Protein AF-A0A3N5SMZ8-F1 (afdb_monomer)

pLDDT: mean 96.26, std 5.13, range [57.16, 98.69]

Nearest PDB structures (foldseek):
  5kl9-assembly1_B  TM=9.425E-01  e=2.764E-05  Escherichia coli O157:H7
  5v10-assembly1_A-2  TM=9.078E-01  e=5.848E-05  Pseudomonas aeruginosa PAO1
  5t06-assembly1_C  TM=9.450E-01  e=1.080E-04  Escherichia coli O157:H7
  5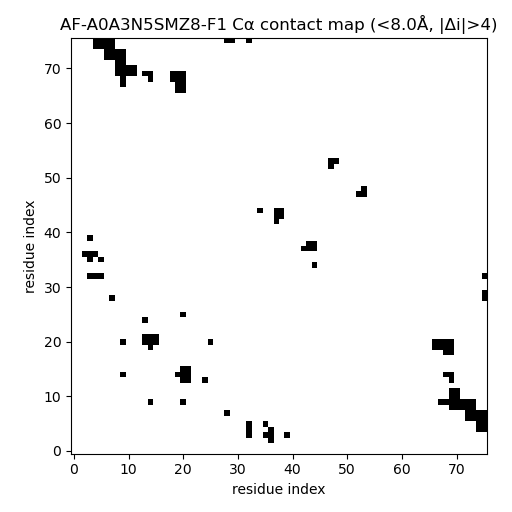v10-assembly1_B-2  TM=9.419E-01  e=1.156E-04  Pseudomonas aeruginosa PAO1
  5wh9-assembly1_A-2  TM=9.622E-01  e=8.334E-04  Halalkalibacterium halodurans C-125

Sequence (76 aa):
MNTHEIDIRVRYSETDAMGFLHHANYFVYFELGRTELLRAQGGNYRQMEEEGQFMVVVSLECKYRRPARYDDLLSL

Foldseek 3Di:
DDADKDKDAAAPVQDDPVQFRDPVCVVVVVVVRVQVSCVVVVHDQVVCVVVVHDDDDPDDDDDDDDTHGHGDIDMD

Structure (mmCIF, N/CA/C/O backbone):
data_AF-A0A3N5SMZ8-F1
#
_entry.id   AF-A0A3N5SMZ8-F1
#
loop_
_atom_site.group_PDB
_atom_site.id
_atom_site.type_symbol
_atom_site.label_atom_id
_atom_site.label_alt_id
_atom_site.label_comp_id
_atom_site.label_asym_id
_atom_site.label_entity_id
_atom_site.label_seq_id
_atom_site.pdbx_PDB_ins_code
_atom_site.Cartn_x
_atom_site.Cartn_y
_atom_site.Cartn_z
_atom_site.occupancy
_atom_site.B_iso_or_equiv
_atom_site.auth_seq_id
_atom_site.auth_comp_id
_atom_site.auth_asym_id
_atom_site.auth_atom_id
_atom_site.pdbx_PDB_model_num
ATOM 1 N N . MET A 1 1 ? -6.722 -17.624 13.311 1.00 57.16 1 MET A N 1
ATOM 2 C CA . MET A 1 1 ? -6.169 -16.311 12.924 1.00 57.16 1 MET A CA 1
ATOM 3 C C . MET A 1 1 ? -7.028 -15.834 11.771 1.00 57.16 1 MET A C 1
ATOM 5 O O . MET A 1 1 ? -7.117 -16.565 10.795 1.00 57.16 1 MET A O 1
ATOM 9 N N . ASN A 1 2 ? -7.759 -14.732 11.932 1.00 80.31 2 ASN A N 1
ATOM 10 C CA . ASN A 1 2 ? -8.642 -14.242 10.873 1.00 80.31 2 ASN A CA 1
ATOM 11 C C . ASN A 1 2 ? -7.789 -13.523 9.827 1.00 80.31 2 ASN A C 1
ATOM 13 O O . ASN A 1 2 ? -7.022 -12.631 10.182 1.00 80.31 2 ASN A O 1
ATOM 17 N N . THR A 1 3 ? -7.907 -13.936 8.571 1.00 90.88 3 THR A N 1
ATOM 18 C CA . THR A 1 3 ? -7.254 -13.313 7.416 1.00 90.88 3 THR A CA 1
ATOM 19 C C . THR A 1 3 ? -8.303 -12.589 6.582 1.00 90.88 3 THR A C 1
ATOM 21 O O . THR A 1 3 ? -9.460 -13.006 6.536 1.00 90.88 3 THR A O 1
ATOM 24 N N . HIS A 1 4 ? -7.902 -11.507 5.928 1.00 94.81 4 HIS A N 1
ATOM 25 C CA . HIS A 1 4 ? -8.702 -10.800 4.937 1.00 94.81 4 HIS A CA 1
ATOM 26 C C . HIS A 1 4 ? -7.790 -10.503 3.754 1.00 94.81 4 HIS A C 1
ATOM 28 O O . HIS A 1 4 ? -6.617 -10.216 3.978 1.00 94.81 4 HIS A O 1
ATOM 34 N N . GLU A 1 5 ? -8.322 -10.624 2.545 1.00 96.56 5 GLU A N 1
ATOM 35 C CA . GLU A 1 5 ? -7.572 -10.459 1.304 1.00 96.56 5 GLU A CA 1
ATOM 36 C C . GLU A 1 5 ? -8.260 -9.398 0.455 1.00 96.56 5 GLU A C 1
ATOM 38 O O . GLU A 1 5 ? -9.494 -9.383 0.367 1.00 96.56 5 GLU A O 1
ATOM 43 N N . ILE A 1 6 ? -7.465 -8.518 -0.148 1.00 97.62 6 ILE A N 1
ATOM 44 C CA . ILE A 1 6 ? -7.961 -7.506 -1.080 1.00 97.62 6 ILE A CA 1
ATOM 45 C C . ILE A 1 6 ? -7.122 -7.463 -2.350 1.00 97.62 6 ILE A C 1
ATOM 47 O O . ILE A 1 6 ? -5.906 -7.643 -2.326 1.00 97.62 6 ILE A O 1
ATOM 51 N N . ASP A 1 7 ? -7.781 -7.134 -3.455 1.00 98.31 7 ASP A N 1
ATOM 52 C CA . ASP A 1 7 ? -7.115 -6.904 -4.729 1.00 98.31 7 ASP A CA 1
ATOM 53 C C . ASP A 1 7 ? -6.719 -5.432 -4.879 1.00 98.31 7 ASP A C 1
ATOM 55 O O . ASP A 1 7 ? -7.536 -4.518 -4.721 1.00 98.31 7 ASP A O 1
ATOM 59 N N . ILE A 1 8 ? -5.464 -5.196 -5.256 1.00 98.06 8 ILE A N 1
ATOM 60 C CA . ILE A 1 8 ? -4.921 -3.869 -5.538 1.00 98.06 8 ILE A CA 1
ATOM 61 C C . ILE A 1 8 ? -4.275 -3.885 -6.915 1.00 98.06 8 ILE A C 1
ATOM 63 O O . ILE A 1 8 ? -3.368 -4.665 -7.192 1.00 98.06 8 ILE A O 1
ATOM 67 N N . ARG A 1 9 ? -4.720 -2.979 -7.785 1.00 98.50 9 ARG A N 1
ATOM 68 C CA . ARG A 1 9 ? -4.104 -2.780 -9.097 1.00 98.50 9 ARG A CA 1
ATOM 69 C C . ARG A 1 9 ? -3.077 -1.668 -9.035 1.00 98.50 9 ARG A C 1
ATOM 71 O O . 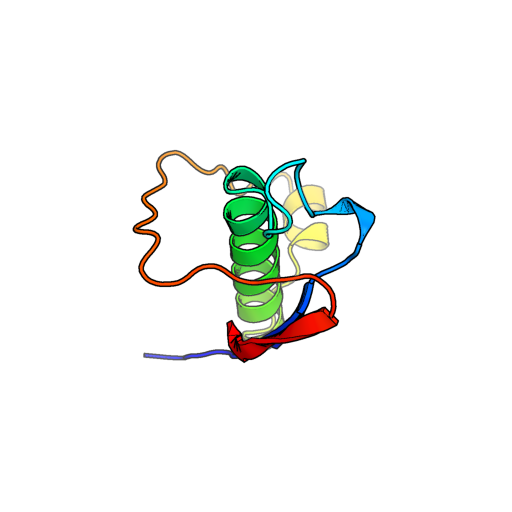ARG A 1 9 ? -3.417 -0.558 -8.623 1.00 98.50 9 ARG A O 1
ATOM 78 N N . VAL A 1 10 ? -1.862 -1.953 -9.494 1.00 98.62 10 VAL A N 1
ATOM 79 C CA . VAL A 1 10 ? -0.794 -0.953 -9.553 1.00 98.62 10 VAL A CA 1
ATOM 80 C C . VAL A 1 10 ? -1.167 0.149 -10.535 1.00 98.62 10 VAL A C 1
ATOM 82 O O . VAL A 1 10 ? -1.335 -0.089 -11.735 1.00 98.62 10 VAL A O 1
ATOM 85 N N . ARG A 1 11 ? -1.284 1.379 -10.032 1.00 98.50 11 ARG A N 1
ATOM 86 C CA . ARG A 1 11 ? -1.671 2.541 -10.837 1.00 98.50 11 ARG A CA 1
ATOM 87 C C . ARG A 1 11 ? -0.446 3.131 -11.519 1.00 98.50 11 ARG A C 1
ATOM 89 O O . ARG A 1 11 ? 0.655 3.116 -10.977 1.00 98.50 11 ARG A O 1
ATOM 96 N N . TYR A 1 12 ? -0.641 3.723 -12.695 1.00 98.44 12 TYR A N 1
ATOM 97 C CA . TYR A 1 12 ? 0.465 4.300 -13.468 1.00 98.44 12 TYR A CA 1
ATOM 98 C C . TYR A 1 12 ? 1.250 5.349 -12.662 1.00 98.44 12 TYR A C 1
ATOM 100 O O . TYR A 1 12 ? 2.478 5.335 -12.640 1.00 98.44 12 TYR A O 1
ATOM 108 N N . SER A 1 13 ? 0.538 6.207 -11.925 1.00 98.38 13 SER A N 1
ATOM 109 C CA . SER A 1 13 ? 1.104 7.252 -11.060 1.00 98.38 13 SER A CA 1
ATOM 110 C C . SER A 1 13 ? 1.914 6.732 -9.872 1.00 98.38 13 SER A C 1
ATOM 112 O O . SER A 1 13 ? 2.581 7.512 -9.204 1.00 98.38 13 SER A O 1
ATOM 114 N N . GLU A 1 14 ? 1.818 5.441 -9.564 1.00 98.56 14 GLU A N 1
ATOM 115 C CA . GLU A 1 14 ? 2.524 4.814 -8.447 1.00 98.56 14 GLU A CA 1
ATOM 116 C C . GLU A 1 14 ? 3.860 4.203 -8.891 1.00 98.56 14 GLU A C 1
ATOM 118 O O . GLU A 1 14 ? 4.617 3.704 -8.055 1.00 98.56 14 GLU A O 1
ATOM 123 N N . THR A 1 15 ? 4.154 4.241 -10.194 1.00 98.69 15 THR A N 1
ATOM 124 C CA . THR A 1 15 ? 5.413 3.748 -10.752 1.00 98.69 15 THR A CA 1
ATOM 125 C C . THR A 1 15 ? 6.521 4.798 -10.708 1.00 98.69 15 THR A C 1
ATOM 127 O O . THR A 1 15 ? 6.255 6.000 -10.698 1.00 98.69 15 THR A O 1
ATOM 130 N N . ASP A 1 16 ? 7.774 4.348 -10.661 1.00 98.38 16 ASP A N 1
ATOM 131 C CA . ASP A 1 16 ? 8.952 5.215 -10.726 1.00 98.38 16 ASP A CA 1
ATOM 132 C C . ASP A 1 16 ? 9.674 5.140 -12.082 1.00 98.38 16 ASP A C 1
ATOM 134 O O . ASP A 1 16 ? 9.276 4.420 -12.999 1.00 98.38 16 ASP A O 1
ATOM 138 N N . ALA A 1 17 ? 10.766 5.898 -12.218 1.00 98.19 17 ALA A N 1
ATOM 139 C CA . ALA A 1 17 ? 11.558 5.952 -13.446 1.00 98.19 17 ALA A CA 1
ATOM 140 C C . ALA A 1 17 ? 12.203 4.605 -13.840 1.00 98.19 17 ALA A C 1
ATOM 142 O O . ALA A 1 17 ? 12.672 4.473 -14.969 1.00 98.19 17 ALA A O 1
ATOM 143 N N . MET A 1 18 ? 12.231 3.608 -12.945 1.00 98.06 18 MET A N 1
ATOM 144 C CA . MET A 1 18 ? 12.691 2.249 -13.252 1.00 98.06 18 MET A CA 1
ATOM 145 C C . MET A 1 18 ? 11.574 1.365 -13.832 1.00 98.06 18 MET A C 1
ATOM 147 O O . MET A 1 18 ? 11.847 0.240 -14.248 1.00 98.06 18 MET A O 1
ATOM 151 N N . GLY A 1 19 ? 10.330 1.859 -13.890 1.00 98.00 19 GLY A N 1
ATOM 152 C CA . GLY A 1 19 ? 9.180 1.148 -14.456 1.00 98.00 19 GLY A CA 1
ATOM 153 C C . GLY A 1 19 ? 8.515 0.156 -13.498 1.00 98.00 19 GLY A C 1
ATOM 154 O O . GLY A 1 19 ? 7.769 -0.720 -13.941 1.00 98.00 19 GLY A O 1
ATOM 155 N N . PHE A 1 20 ? 8.779 0.276 -12.196 1.00 98.62 20 PHE A N 1
ATOM 156 C CA . PHE A 1 20 ? 8.189 -0.560 -11.151 1.00 98.62 20 PHE A CA 1
ATOM 157 C C . PHE A 1 20 ? 7.337 0.272 -10.202 1.00 98.62 20 PHE A C 1
ATOM 159 O O . PHE A 1 20 ? 7.486 1.489 -10.139 1.00 98.62 20 PHE A O 1
ATOM 166 N N . LEU A 1 21 ? 6.470 -0.389 -9.434 1.00 98.62 21 LEU A N 1
ATOM 167 C CA . LEU A 1 21 ? 5.821 0.215 -8.275 1.00 98.62 21 LEU A CA 1
ATOM 168 C C . LEU A 1 21 ? 6.894 0.796 -7.347 1.00 98.62 21 LEU A C 1
ATOM 170 O O . LEU A 1 21 ? 7.740 0.059 -6.831 1.00 98.62 21 LEU A O 1
ATOM 174 N N . HIS A 1 22 ? 6.845 2.108 -7.124 1.00 98.62 22 HIS A N 1
ATOM 175 C CA . HIS A 1 22 ? 7.787 2.775 -6.240 1.00 98.62 22 HIS A CA 1
ATOM 176 C C . HIS A 1 22 ? 7.688 2.171 -4.833 1.00 98.62 22 HIS A C 1
ATOM 178 O O . HIS A 1 22 ? 6.601 2.062 -4.265 1.00 98.62 22 HIS A O 1
ATOM 184 N N . HIS A 1 23 ? 8.828 1.800 -4.249 1.00 97.62 23 HIS A N 1
ATOM 185 C CA . HIS A 1 23 ? 8.904 1.046 -2.991 1.00 97.62 23 HIS A CA 1
ATOM 186 C C . HIS A 1 23 ? 8.079 1.651 -1.836 1.00 97.62 23 HIS A C 1
ATOM 188 O O . HIS A 1 23 ? 7.467 0.914 -1.069 1.00 97.62 23 HIS A O 1
ATOM 194 N N . ALA A 1 24 ? 7.988 2.982 -1.734 1.00 97.19 24 ALA A N 1
ATOM 195 C CA . ALA A 1 24 ? 7.200 3.637 -0.685 1.00 97.19 24 ALA A CA 1
ATOM 196 C C . ALA A 1 24 ? 5.680 3.383 -0.790 1.00 97.19 24 ALA A C 1
ATOM 198 O O . ALA A 1 24 ? 4.982 3.421 0.222 1.00 97.19 24 ALA A O 1
ATOM 199 N N . ASN A 1 25 ? 5.158 3.081 -1.985 1.00 98.06 25 ASN A N 1
ATOM 200 C CA . ASN A 1 25 ? 3.724 2.857 -2.194 1.00 98.06 25 ASN A CA 1
ATOM 201 C C . ASN A 1 25 ? 3.236 1.527 -1.601 1.00 98.06 25 ASN A C 1
ATOM 203 O O . ASN A 1 25 ? 2.051 1.400 -1.298 1.00 98.06 25 ASN A O 1
ATOM 207 N N . TYR A 1 26 ? 4.132 0.571 -1.327 1.00 98.00 26 TYR A N 1
ATOM 208 C CA . TYR A 1 26 ? 3.760 -0.653 -0.609 1.00 98.00 26 TYR A CA 1
ATOM 209 C C . TYR A 1 26 ? 3.182 -0.353 0.784 1.00 98.00 26 TYR A C 1
ATOM 211 O O . TYR A 1 26 ? 2.304 -1.074 1.248 1.00 98.00 26 TYR A O 1
ATOM 219 N N . PHE A 1 27 ? 3.597 0.736 1.441 1.00 97.44 27 PHE A N 1
ATOM 220 C CA . PHE A 1 27 ? 3.059 1.108 2.755 1.00 97.44 27 PHE A CA 1
ATOM 221 C C . PHE A 1 27 ? 1.633 1.652 2.678 1.00 97.44 27 PHE A C 1
ATOM 223 O O . PHE A 1 27 ? 0.831 1.385 3.570 1.00 97.44 27 PHE A O 1
ATOM 230 N N . VAL A 1 28 ? 1.295 2.339 1.584 1.00 97.25 28 VAL A N 1
ATOM 231 C CA . VAL A 1 28 ? -0.083 2.759 1.294 1.00 97.25 28 VAL A CA 1
ATOM 232 C C . VAL A 1 28 ? -0.967 1.529 1.084 1.00 97.25 28 VAL A C 1
ATOM 234 O O . VAL A 1 28 ? -2.089 1.472 1.582 1.00 97.25 28 VAL A O 1
ATOM 237 N N . TYR A 1 29 ? -0.449 0.503 0.404 1.00 97.94 29 TYR A N 1
ATOM 238 C CA . TYR A 1 29 ? -1.182 -0.747 0.206 1.00 97.94 29 TYR A CA 1
ATOM 239 C C . TYR A 1 29 ? -1.388 -1.481 1.536 1.00 97.94 29 TYR A C 1
ATOM 241 O O . TYR A 1 29 ? -2.499 -1.910 1.825 1.00 97.94 29 TYR A O 1
ATOM 249 N N . PHE A 1 30 ? -0.364 -1.560 2.392 1.00 97.12 30 PHE A N 1
ATOM 250 C CA . PHE A 1 30 ? -0.489 -2.166 3.725 1.00 97.12 30 PHE A CA 1
ATOM 251 C C . PHE A 1 30 ? -1.505 -1.443 4.614 1.00 97.12 30 PHE A C 1
ATOM 253 O O . PHE A 1 30 ? -2.241 -2.090 5.360 1.00 97.12 30 PHE A O 1
ATOM 260 N N . GLU A 1 31 ? -1.582 -0.115 4.530 1.00 96.81 31 GLU A N 1
ATOM 261 C CA . GLU A 1 31 ? -2.623 0.655 5.208 1.00 96.81 31 GLU A CA 1
ATOM 262 C C . GLU A 1 31 ? -4.025 0.315 4.689 1.00 96.81 31 GLU A C 1
ATOM 264 O O . GLU A 1 31 ? -4.939 0.118 5.496 1.00 96.81 31 GLU A O 1
ATOM 269 N N . LEU A 1 32 ? -4.190 0.177 3.370 1.00 96.50 32 LEU A N 1
ATOM 270 C CA . LEU A 1 32 ? -5.447 -0.279 2.782 1.00 96.50 32 LEU A CA 1
ATOM 271 C C . LEU A 1 32 ? -5.818 -1.674 3.308 1.00 96.50 32 LEU A C 1
ATOM 273 O O . LEU A 1 32 ? -6.891 -1.836 3.875 1.00 96.50 32 LEU A O 1
ATOM 277 N N . GLY A 1 33 ? -4.910 -2.652 3.250 1.00 95.88 33 GLY A N 1
ATOM 278 C CA . GLY A 1 33 ? -5.161 -3.998 3.784 1.00 95.88 33 GLY A CA 1
ATOM 279 C C . GLY A 1 33 ? -5.554 -3.993 5.265 1.00 95.88 33 GLY A C 1
ATOM 280 O O . GLY A 1 33 ? -6.507 -4.657 5.665 1.00 95.88 33 GLY A O 1
ATOM 281 N N . ARG A 1 34 ? -4.883 -3.180 6.090 1.00 95.31 34 ARG A N 1
ATOM 282 C CA . ARG A 1 34 ? -5.210 -3.022 7.517 1.00 95.31 34 ARG A CA 1
ATOM 283 C C . ARG A 1 34 ? -6.601 -2.423 7.736 1.00 95.31 34 ARG A C 1
ATOM 285 O O . ARG A 1 34 ? -7.330 -2.882 8.615 1.00 95.31 34 ARG A O 1
ATOM 292 N N . THR A 1 35 ? -6.959 -1.386 6.985 1.00 95.56 35 THR 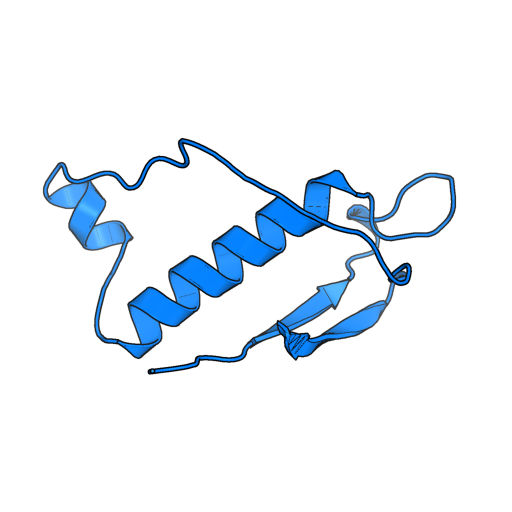A N 1
ATOM 293 C CA . THR A 1 35 ? -8.270 -0.729 7.121 1.00 95.56 35 THR A CA 1
ATOM 294 C C . THR A 1 35 ? -9.409 -1.604 6.597 1.00 95.56 35 THR A C 1
ATOM 296 O O . THR A 1 35 ? -10.473 -1.643 7.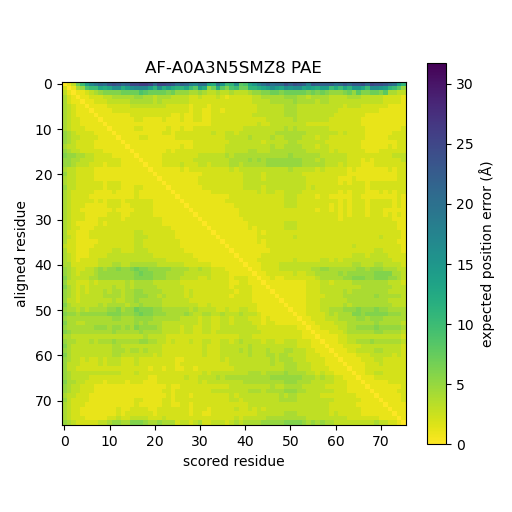217 1.00 95.56 35 THR A O 1
ATOM 299 N N . GLU A 1 36 ? -9.180 -2.370 5.531 1.00 96.75 36 GLU A N 1
ATOM 300 C CA . GLU A 1 36 ? -10.141 -3.350 5.018 1.00 96.75 36 GLU A CA 1
ATOM 301 C C . GLU A 1 36 ? -10.291 -4.550 5.962 1.00 96.75 36 GLU A C 1
ATOM 303 O O . GLU A 1 36 ? -11.413 -4.970 6.241 1.00 96.75 36 GLU A O 1
ATOM 308 N N . LEU A 1 37 ? -9.202 -5.03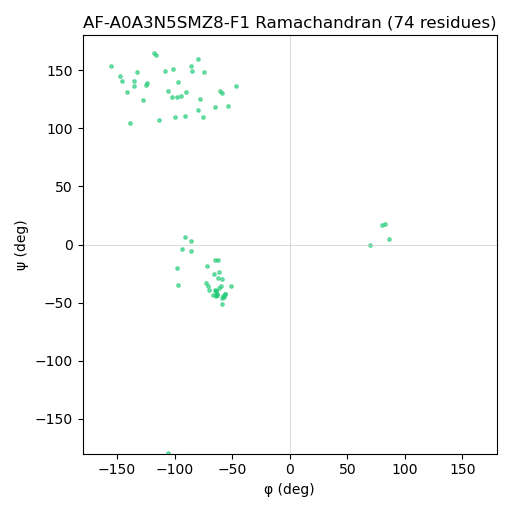4 6.573 1.00 96.00 37 LEU A N 1
ATOM 309 C CA . LEU A 1 37 ? -9.266 -6.055 7.624 1.00 96.00 37 LEU A CA 1
ATOM 310 C C . LEU A 1 37 ? -10.107 -5.588 8.820 1.00 96.00 37 LEU A C 1
ATOM 312 O O . LEU A 1 37 ? -10.957 -6.340 9.298 1.00 96.00 37 LEU A O 1
ATOM 316 N N . LEU A 1 38 ? -9.901 -4.352 9.290 1.00 95.50 38 LEU A N 1
ATOM 317 C CA . LEU A 1 38 ? -10.718 -3.763 10.355 1.00 95.50 38 LEU A CA 1
ATOM 318 C C . LEU A 1 38 ? -12.202 -3.750 9.960 1.00 95.50 38 LEU A C 1
ATOM 320 O O . LEU A 1 38 ? -13.053 -4.151 10.755 1.00 95.50 38 LEU A O 1
ATOM 324 N N . ARG A 1 39 ? -12.513 -3.339 8.724 1.00 95.56 39 ARG A N 1
ATOM 325 C CA . ARG A 1 39 ? -13.887 -3.301 8.208 1.00 95.56 39 ARG A CA 1
ATOM 326 C C . ARG A 1 39 ? -14.516 -4.688 8.121 1.00 95.56 39 ARG A C 1
ATOM 328 O O . ARG A 1 39 ? -15.654 -4.866 8.547 1.00 95.56 39 ARG A O 1
ATOM 335 N N . ALA A 1 40 ? -13.775 -5.678 7.631 1.00 95.62 40 ALA A N 1
ATOM 336 C CA . ALA A 1 40 ? -14.223 -7.065 7.543 1.00 95.62 40 ALA A CA 1
ATOM 337 C C . ALA A 1 40 ? -14.533 -7.679 8.921 1.00 95.62 40 ALA A C 1
ATOM 339 O O . ALA A 1 40 ? -15.331 -8.608 9.023 1.00 95.62 40 ALA A O 1
ATOM 340 N N . GLN A 1 41 ? -13.934 -7.143 9.988 1.00 94.75 41 GLN A N 1
ATOM 341 C CA . GLN A 1 41 ? -14.190 -7.536 11.376 1.00 94.75 41 GLN A CA 1
ATOM 342 C C . GLN A 1 41 ? -15.311 -6.719 12.047 1.00 94.75 41 GLN A C 1
ATOM 344 O O . GLN A 1 41 ? -15.549 -6.879 13.243 1.00 94.75 41 GLN A O 1
ATOM 349 N N . GLY A 1 42 ? -16.014 -5.864 11.296 1.00 95.31 42 GLY A N 1
ATOM 350 C CA . GLY A 1 42 ? -17.104 -5.020 11.794 1.00 95.31 42 GLY A CA 1
ATOM 351 C C . GLY A 1 42 ? -16.653 -3.683 12.388 1.00 95.31 42 GLY A C 1
ATOM 352 O O . GLY A 1 42 ? -17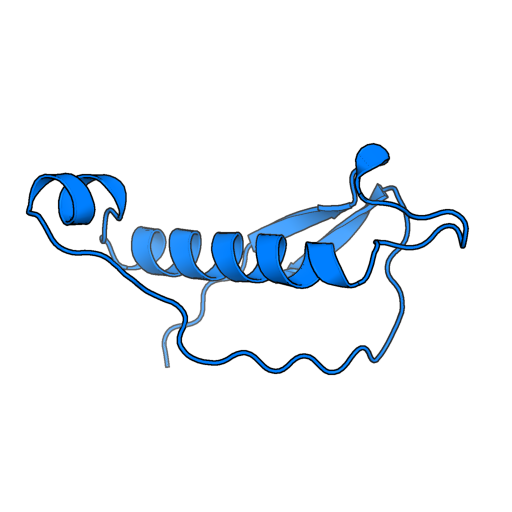.484 -2.943 12.910 1.00 95.31 42 GLY A O 1
ATOM 353 N N . GLY A 1 43 ? -15.361 -3.357 12.314 1.00 95.19 43 GLY A N 1
ATOM 354 C CA . GLY A 1 43 ? -14.831 -2.069 12.746 1.00 95.19 43 GLY A CA 1
ATOM 355 C C . GLY A 1 43 ? -15.046 -0.956 11.718 1.00 95.19 43 GLY A C 1
ATOM 356 O O . GLY A 1 43 ? -15.227 -1.195 10.523 1.00 95.19 43 GLY A O 1
ATOM 357 N N . ASN A 1 44 ? -14.983 0.292 12.179 1.00 95.94 44 ASN A N 1
ATOM 358 C CA . ASN A 1 44 ? -15.066 1.475 11.329 1.00 95.94 44 ASN A CA 1
ATOM 359 C C . ASN A 1 44 ? -14.048 2.517 11.796 1.00 95.94 44 ASN A C 1
ATOM 361 O O . ASN A 1 44 ? -14.260 3.193 12.799 1.00 95.94 44 ASN A O 1
ATOM 365 N N . TYR A 1 45 ? -12.951 2.659 11.046 1.00 95.69 45 TYR A N 1
ATOM 366 C CA . TYR A 1 45 ? -11.865 3.565 11.423 1.00 95.69 45 TYR A CA 1
ATOM 367 C C . TYR A 1 45 ? -12.321 5.027 11.543 1.00 95.69 45 TYR A C 1
ATOM 369 O O . TYR A 1 45 ? -11.897 5.727 12.453 1.00 95.69 45 TYR A O 1
ATOM 377 N N . ARG A 1 46 ? -13.252 5.473 10.690 1.00 96.12 46 ARG A N 1
ATOM 378 C CA . ARG A 1 46 ? -13.793 6.837 10.758 1.00 96.12 46 ARG A CA 1
ATOM 379 C C . ARG A 1 46 ? -14.528 7.093 12.073 1.00 96.12 46 ARG A C 1
ATOM 381 O O . ARG A 1 46 ? -14.348 8.143 12.673 1.00 96.12 46 ARG A O 1
ATOM 388 N N . GLN A 1 47 ? -15.341 6.136 12.518 1.00 97.31 47 GLN A N 1
ATOM 389 C CA . GLN A 1 47 ? -16.055 6.263 13.787 1.00 97.31 47 GLN A CA 1
ATOM 390 C C . GLN A 1 47 ? -15.077 6.295 14.970 1.00 97.31 47 GLN A C 1
ATOM 392 O O . GLN A 1 47 ? -15.262 7.079 15.893 1.00 97.31 47 GLN A O 1
ATOM 397 N N . MET A 1 48 ? -14.006 5.493 14.923 1.00 96.69 48 MET A N 1
ATOM 398 C CA . MET A 1 48 ? -12.964 5.523 15.955 1.00 96.69 48 MET A CA 1
ATOM 399 C C . MET A 1 48 ? -12.333 6.917 16.081 1.00 96.69 48 MET A C 1
ATOM 401 O O . MET A 1 48 ? -12.186 7.418 17.194 1.00 96.69 48 MET A O 1
ATOM 405 N N . GLU A 1 49 ? -12.017 7.569 14.957 1.00 97.38 49 GLU A N 1
ATOM 406 C CA . GLU A 1 49 ? -11.477 8.935 14.972 1.00 97.38 49 GLU A CA 1
ATOM 407 C C . GLU A 1 49 ? -12.480 9.952 15.539 1.00 97.38 49 GLU A C 1
ATOM 409 O O . GLU A 1 49 ? -12.094 10.817 16.326 1.00 97.38 49 GLU A O 1
ATOM 414 N N . GLU A 1 50 ? -13.768 9.826 15.200 1.00 98.06 50 GLU A N 1
ATOM 415 C CA . GLU A 1 50 ? -14.850 10.656 15.758 1.00 98.06 50 GLU A CA 1
ATOM 416 C C . GLU A 1 50 ? -14.995 10.473 17.287 1.00 98.06 50 GLU A C 1
ATOM 418 O O . GLU A 1 50 ? -15.355 11.415 17.994 1.00 98.06 50 GLU A O 1
ATOM 423 N N . GLU A 1 51 ? -14.639 9.299 17.815 1.00 97.94 51 GLU A N 1
ATOM 424 C CA . GLU A 1 51 ? -14.582 8.980 19.251 1.00 97.94 51 GLU A CA 1
ATOM 425 C C . GLU A 1 51 ? -13.241 9.374 19.915 1.00 97.94 51 GLU A C 1
ATOM 427 O O . GLU A 1 51 ? -13.032 9.127 21.106 1.00 97.94 51 GLU A O 1
ATOM 432 N N . GLY A 1 52 ? -12.323 10.004 19.172 1.00 97.94 52 GLY A N 1
ATOM 433 C CA . GLY A 1 52 ? -11.018 10.455 19.666 1.00 97.94 52 GLY A CA 1
ATOM 434 C C . GLY A 1 52 ? -9.958 9.354 19.759 1.00 97.94 52 GLY A C 1
ATOM 435 O O . GLY A 1 52 ? -8.945 9.531 20.440 1.00 97.94 52 GLY A O 1
ATOM 436 N N . GLN A 1 53 ? -10.175 8.217 19.09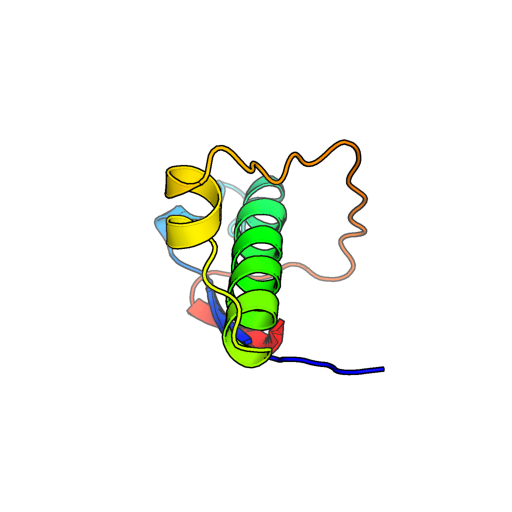5 1.00 97.25 53 GLN A N 1
ATOM 437 C CA . GLN A 1 53 ? -9.242 7.096 19.041 1.00 97.25 53 GLN A CA 1
ATOM 438 C C . GLN A 1 53 ? -8.500 7.082 17.703 1.00 97.25 53 GLN A C 1
ATOM 440 O O . GLN A 1 53 ? -9.109 7.051 16.638 1.00 97.25 53 GLN A O 1
ATOM 445 N N . PHE A 1 54 ? -7.168 7.038 17.755 1.00 94.94 54 PHE A N 1
ATOM 446 C CA . PHE A 1 54 ? -6.315 7.083 16.566 1.00 94.94 54 PHE A CA 1
ATOM 447 C C . PHE A 1 54 ? -5.395 5.871 16.513 1.00 94.94 54 PHE A C 1
ATOM 449 O O . PHE A 1 54 ? -4.811 5.473 17.524 1.00 94.94 54 PHE A O 1
ATOM 456 N N . MET A 1 55 ? -5.223 5.306 15.319 1.00 92.25 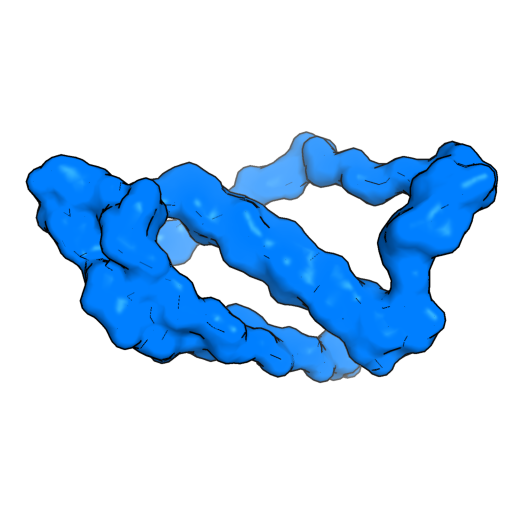55 MET A N 1
ATOM 457 C CA . MET A 1 55 ? -4.287 4.210 15.099 1.00 92.25 55 MET A CA 1
ATOM 458 C C . MET A 1 55 ? -2.998 4.755 14.486 1.00 92.25 55 MET A C 1
ATOM 460 O O . MET A 1 55 ? -2.969 5.159 13.327 1.00 92.25 55 MET A O 1
ATOM 464 N N . VAL A 1 56 ? -1.917 4.749 15.265 1.00 94.44 56 VAL A N 1
ATOM 465 C CA . VAL A 1 56 ? -0.613 5.279 14.845 1.00 94.44 56 VAL A CA 1
ATOM 466 C C . VAL A 1 56 ? 0.350 4.133 14.546 1.00 94.44 56 VAL A C 1
ATOM 468 O O . VAL A 1 56 ? 0.498 3.204 15.340 1.00 94.44 56 VAL A O 1
ATOM 471 N N . VAL A 1 57 ? 1.036 4.204 13.403 1.00 95.81 57 VAL A N 1
ATOM 472 C CA . VAL A 1 57 ? 2.112 3.264 13.056 1.00 95.81 57 VAL A CA 1
ATOM 473 C C . VAL A 1 57 ? 3.387 3.667 13.788 1.00 95.81 57 VAL A C 1
ATOM 475 O O . VAL A 1 57 ? 3.936 4.733 13.531 1.00 95.81 57 VAL A O 1
ATOM 478 N N . VAL A 1 58 ? 3.872 2.805 14.683 1.00 97.31 58 VAL A N 1
ATOM 479 C CA . VAL A 1 58 ? 5.110 3.038 15.454 1.00 97.31 58 VAL A CA 1
ATOM 480 C C . VAL A 1 58 ? 6.337 2.348 14.856 1.00 97.31 58 VAL A C 1
ATOM 482 O O . VAL A 1 58 ? 7.467 2.734 15.142 1.00 97.31 58 VAL A O 1
ATOM 485 N N . SER A 1 59 ? 6.130 1.327 14.026 1.00 96.94 59 SER A N 1
ATOM 486 C CA . SER A 1 59 ? 7.185 0.608 13.317 1.00 96.94 59 SER A CA 1
ATOM 487 C C . SER A 1 59 ? 6.629 -0.048 12.057 1.00 96.94 59 SER A C 1
ATOM 489 O O . SER A 1 59 ? 5.439 -0.360 11.971 1.00 96.94 59 SER A O 1
ATOM 491 N N . LEU A 1 60 ? 7.499 -0.247 11.069 1.00 96.19 60 LEU A N 1
ATOM 492 C CA . LEU A 1 60 ? 7.167 -0.948 9.838 1.00 96.19 60 LEU A CA 1
ATOM 493 C C . LEU A 1 60 ? 8.402 -1.695 9.321 1.00 96.19 60 LEU A C 1
ATOM 495 O O . LEU A 1 60 ? 9.526 -1.208 9.440 1.00 96.19 60 LEU A O 1
ATOM 499 N N . GLU A 1 61 ? 8.190 -2.860 8.719 1.00 96.69 61 GLU A N 1
ATOM 500 C CA . GLU A 1 61 ? 9.230 -3.628 8.039 1.00 96.69 61 GLU A CA 1
ATOM 501 C C . GLU A 1 61 ? 8.673 -4.128 6.705 1.00 96.69 61 GLU A C 1
ATOM 503 O O . GLU A 1 61 ? 7.539 -4.601 6.631 1.00 96.69 61 GLU A O 1
ATOM 508 N N . CYS A 1 62 ? 9.463 -4.029 5.637 1.00 97.00 62 CYS A N 1
ATOM 509 C CA . CYS A 1 62 ? 9.098 -4.588 4.343 1.00 97.00 62 CYS A CA 1
ATOM 510 C C . CYS A 1 62 ? 10.319 -5.185 3.655 1.00 97.00 62 CYS A C 1
ATOM 512 O O . CYS A 1 62 ? 11.367 -4.549 3.540 1.00 97.00 62 CYS A O 1
ATOM 514 N N . LYS A 1 63 ? 10.159 -6.416 3.166 1.00 97.81 63 LYS A N 1
ATOM 515 C CA . LYS A 1 63 ? 11.161 -7.115 2.367 1.00 97.81 63 LYS A CA 1
ATOM 516 C C . LYS A 1 63 ? 10.639 -7.319 0.951 1.00 97.81 63 LYS A C 1
ATOM 518 O O . LYS A 1 63 ? 9.811 -8.195 0.704 1.00 97.81 63 LYS A O 1
ATOM 523 N N . TYR A 1 64 ? 11.187 -6.560 0.012 1.00 96.94 64 TYR A N 1
ATOM 524 C CA . TYR A 1 64 ? 10.836 -6.629 -1.405 1.00 96.94 64 TYR A CA 1
ATOM 525 C C . TYR A 1 64 ? 11.464 -7.871 -2.054 1.00 96.94 64 TYR A C 1
ATOM 527 O O . TYR A 1 64 ? 12.682 -7.959 -2.202 1.00 96.94 64 TYR A O 1
ATOM 535 N N . ARG A 1 65 ? 10.640 -8.868 -2.408 1.00 97.12 65 ARG A N 1
ATOM 536 C CA . ARG A 1 65 ? 11.109 -10.140 -3.003 1.00 97.12 65 ARG A CA 1
ATOM 537 C C . ARG A 1 65 ? 11.029 -10.171 -4.526 1.00 97.12 65 ARG A C 1
ATOM 539 O O . ARG A 1 65 ? 11.852 -10.821 -5.164 1.00 97.12 65 ARG A O 1
ATOM 546 N N . ARG A 1 66 ? 10.010 -9.528 -5.097 1.00 96.94 66 ARG A N 1
ATOM 547 C CA . ARG A 1 66 ? 9.764 -9.420 -6.539 1.00 96.94 66 ARG A CA 1
ATOM 548 C C . ARG A 1 66 ? 9.153 -8.048 -6.826 1.00 96.94 66 ARG A C 1
ATOM 550 O O . ARG A 1 66 ? 8.344 -7.601 -6.014 1.00 96.94 66 ARG A O 1
ATOM 557 N N . PRO A 1 67 ? 9.534 -7.388 -7.930 1.00 97.56 67 PRO A N 1
ATOM 558 C CA . PRO A 1 67 ? 8.951 -6.106 -8.291 1.00 97.56 67 PRO A CA 1
ATOM 559 C C . PRO A 1 67 ? 7.529 -6.288 -8.837 1.00 97.56 67 PRO A C 1
ATOM 561 O O . PRO A 1 67 ? 7.256 -7.288 -9.503 1.00 97.56 67 PRO A O 1
ATOM 564 N N . ALA A 1 68 ? 6.669 -5.299 -8.600 1.00 98.44 68 ALA A N 1
ATOM 565 C CA . ALA A 1 68 ? 5.393 -5.135 -9.294 1.00 98.44 68 ALA A CA 1
ATOM 566 C C . ALA A 1 68 ? 5.518 -4.047 -10.372 1.00 98.44 68 ALA A C 1
ATOM 568 O O . ALA A 1 68 ? 6.333 -3.130 -10.242 1.00 98.44 68 ALA A O 1
ATOM 569 N N . ARG A 1 69 ? 4.735 -4.151 -11.442 1.00 98.62 69 ARG A N 1
ATOM 570 C CA . ARG A 1 69 ? 4.693 -3.216 -12.573 1.00 98.62 69 ARG A CA 1
ATOM 571 C C . ARG A 1 69 ? 3.319 -2.576 -12.680 1.00 98.62 69 ARG A C 1
ATOM 573 O O . ARG A 1 69 ? 2.359 -3.051 -12.087 1.00 98.62 69 ARG A O 1
ATOM 580 N N . TYR A 1 70 ? 3.243 -1.497 -13.454 1.00 98.56 70 TYR A N 1
ATOM 581 C CA . TYR A 1 70 ? 1.968 -0.915 -13.858 1.00 98.56 70 TYR A CA 1
ATOM 582 C C . TYR A 1 70 ? 0.995 -1.995 -14.357 1.00 98.56 70 TYR A C 1
ATOM 584 O O . TYR A 1 70 ? 1.391 -2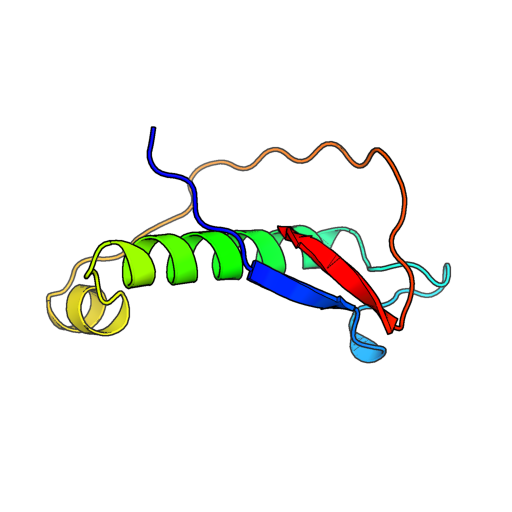.865 -15.129 1.00 98.56 70 TYR A O 1
ATOM 592 N N . ASP A 1 71 ? -0.262 -1.884 -13.924 1.00 98.50 71 ASP A N 1
ATOM 593 C CA . ASP A 1 71 ? -1.387 -2.758 -14.274 1.00 98.50 71 ASP A CA 1
ATOM 594 C C . ASP A 1 71 ? -1.331 -4.189 -13.703 1.00 98.50 71 ASP A C 1
ATOM 596 O O . ASP A 1 71 ? -2.291 -4.946 -13.862 1.00 98.50 71 ASP A O 1
ATOM 600 N N . ASP A 1 72 ? -0.285 -4.547 -12.946 1.00 98.56 72 ASP A N 1
ATOM 601 C CA . ASP A 1 72 ? -0.291 -5.787 -12.168 1.00 98.56 72 ASP A CA 1
ATOM 602 C C . ASP A 1 72 ? -1.451 -5.758 -11.156 1.00 98.56 72 ASP A C 1
ATOM 604 O O . ASP A 1 72 ? -1.642 -4.781 -10.420 1.00 98.56 72 ASP A O 1
ATOM 608 N N . LEU A 1 73 ? -2.217 -6.852 -11.104 1.00 98.50 73 LEU A N 1
ATOM 609 C CA . LEU A 1 73 ? -3.203 -7.102 -10.057 1.00 98.50 73 LEU A CA 1
ATOM 610 C C . LEU A 1 73 ? -2.527 -7.884 -8.930 1.00 98.50 73 LEU A C 1
ATOM 612 O O . LEU A 1 73 ? -2.153 -9.044 -9.105 1.00 98.50 73 LEU A O 1
ATOM 616 N N . LEU A 1 74 ? -2.339 -7.225 -7.794 1.00 97.81 74 LEU A N 1
ATOM 617 C CA . LEU A 1 74 ? -1.757 -7.804 -6.593 1.00 97.81 74 LEU A CA 1
ATOM 618 C C . LEU A 1 74 ? -2.873 -8.238 -5.649 1.00 97.81 74 LEU A C 1
ATOM 620 O O . LEU A 1 74 ? -3.834 -7.499 -5.459 1.00 97.81 74 LEU A O 1
ATOM 624 N N . SER A 1 75 ? -2.691 -9.395 -5.025 1.00 97.19 75 SER A N 1
ATOM 625 C CA . SER A 1 75 ? -3.472 -9.825 -3.867 1.00 97.19 75 SER A CA 1
ATOM 626 C C . SER A 1 75 ? -2.661 -9.502 -2.610 1.00 97.19 75 SER A C 1
ATOM 628 O O . SER A 1 75 ? -1.460 -9.810 -2.544 1.00 97.19 75 SER A O 1
ATOM 630 N N . LEU A 1 76 ? -3.292 -8.786 -1.678 1.00 93.69 76 LEU A N 1
ATOM 631 C CA . LEU A 1 76 ? -2.726 -8.362 -0.398 1.00 93.69 76 LEU A CA 1
ATOM 632 C C . LEU A 1 76 ? -3.375 -9.113 0.762 1.00 93.69 76 LEU A C 1
ATOM 634 O O . LEU A 1 76 ? -4.625 -9.101 0.818 1.00 93.69 76 LEU A O 1
#

Mean predicted aligned error: 2.74 Å

Solvent-accessible surface area (backbone atoms only — not comparable to full-atom values): 4944 Å² total; per-residue (Å²): 134,94,82,70,77,50,82,47,66,38,48,70,90,49,42,42,99,87,61,28,52,34,78,75,53,56,57,59,50,52,51,50,52,52,54,51,40,40,42,79,72,74,46,53,74,69,58,37,46,78,72,73,45,80,90,78,86,88,76,88,86,86,81,87,85,72,88,51,38,67,70,40,76,42,81,79

Secondary structure (DSSP, 8-state):
------EEEPPGGGB-TTSSB-TTHHHHHHHHHHHHHHHHTT--HHHHHHTT-------------S---TT-EEE-

Radius of gyration: 14.43 Å; Cα contacts (8 Å, |Δi|>4): 74; chains: 1; bounding box: 30×27×34 Å